Protein AF-A0A2S4W8L9-F1 (afdb_monomer)

Organism: NCBI:txid27350

Mean predicted aligned error: 6.29 Å

InterPro domains:
  IPR001895 Ras guanine-nucleotide exchange factors catalytic domain [PF00617] (1-59)
  IPR001895 Ras guanine-nucleotide exchange factors catalytic domain [PS50009] (1-59)
  IPR023578 Ras guanine nucleotide exchange factor domain superfamily [SSF48366] (1-59)
  IPR036964 Ras guanine-nucleotide exchange factor, catalytic domain superfamily [G3DSA:1.10.840.10] (1-59)

Structure (mmCIF, N/CA/C/O backbone):
data_AF-A0A2S4W8L9-F1
#
_entry.id   AF-A0A2S4W8L9-F1
#
loop_
_atom_site.group_PDB
_atom_site.id
_atom_site.type_symbol
_atom_site.label_atom_id
_atom_site.label_alt_id
_atom_site.label_comp_id
_atom_site.label_asym_id
_atom_site.label_entity_id
_atom_site.label_seq_id
_atom_site.pdbx_PDB_ins_code
_atom_site.Cartn_x
_atom_site.Cartn_y
_atom_site.Cartn_z
_atom_site.occupancy
_atom_site.B_iso_or_equiv
_atom_site.auth_seq_id
_atom_site.auth_comp_id
_atom_site.auth_asym_id
_atom_site.auth_atom_id
_atom_site.pdbx_PDB_model_num
ATOM 1 N N . MET A 1 1 ? 11.230 -2.303 5.164 1.00 52.56 1 MET A N 1
ATOM 2 C CA . MET A 1 1 ? 9.886 -2.608 4.614 1.00 52.56 1 MET A CA 1
ATOM 3 C C . MET A 1 1 ? 9.460 -1.635 3.516 1.00 52.56 1 MET A C 1
ATOM 5 O O . MET A 1 1 ? 9.051 -2.096 2.462 1.00 52.56 1 MET A O 1
ATOM 9 N N . THR A 1 2 ? 9.597 -0.321 3.703 1.00 59.91 2 THR A N 1
ATOM 10 C CA . THR A 1 2 ? 9.242 0.707 2.700 1.00 59.91 2 THR A CA 1
ATOM 11 C C . THR A 1 2 ? 10.022 0.606 1.377 1.00 59.91 2 THR A C 1
ATOM 13 O O . THR A 1 2 ? 9.428 0.814 0.323 1.00 59.91 2 THR A O 1
ATOM 16 N N . SER A 1 3 ? 11.307 0.220 1.397 1.00 65.31 3 SER A N 1
ATOM 17 C CA . SER A 1 3 ? 12.124 0.071 0.170 1.00 65.31 3 SER A CA 1
ATOM 18 C C . SER A 1 3 ? 11.556 -0.967 -0.805 1.00 65.31 3 SER A C 1
ATOM 20 O O . SER A 1 3 ? 11.351 -0.661 -1.972 1.00 65.31 3 SER A O 1
ATOM 22 N N . TRP A 1 4 ? 11.194 -2.154 -0.305 1.00 68.00 4 TRP A N 1
ATOM 23 C CA . TRP A 1 4 ? 10.663 -3.245 -1.128 1.00 68.00 4 TRP A CA 1
ATOM 24 C C . TRP A 1 4 ? 9.339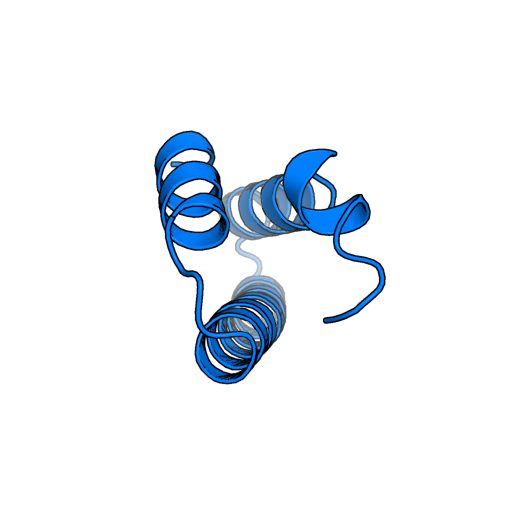 -2.876 -1.809 1.00 68.00 4 TRP A C 1
ATOM 26 O O . TRP A 1 4 ? 9.143 -3.148 -2.991 1.00 68.00 4 TRP A O 1
ATOM 36 N N . PHE A 1 5 ? 8.443 -2.182 -1.098 1.00 66.06 5 PHE A N 1
ATOM 37 C CA . PHE A 1 5 ? 7.197 -1.675 -1.684 1.00 66.06 5 PHE A CA 1
ATOM 38 C C . PHE A 1 5 ? 7.451 -0.667 -2.802 1.00 66.06 5 PHE A C 1
ATOM 40 O O . PHE A 1 5 ? 6.783 -0.692 -3.833 1.00 66.06 5 PHE A O 1
ATOM 47 N N . THR A 1 6 ? 8.433 0.203 -2.592 1.00 67.25 6 THR A N 1
ATOM 48 C CA . THR A 1 6 ? 8.792 1.251 -3.544 1.00 67.25 6 THR A CA 1
ATOM 49 C C . THR A 1 6 ? 9.390 0.643 -4.815 1.00 67.25 6 THR A C 1
ATOM 51 O O . THR A 1 6 ? 8.984 1.011 -5.912 1.00 67.25 6 THR A O 1
ATOM 54 N N . GLU A 1 7 ? 10.278 -0.345 -4.679 1.00 72.75 7 GLU A N 1
ATOM 55 C CA . GLU A 1 7 ? 10.863 -1.094 -5.800 1.00 72.75 7 GLU A CA 1
ATOM 56 C C . GLU A 1 7 ? 9.814 -1.908 -6.562 1.00 72.75 7 GLU A C 1
ATOM 58 O O . GLU A 1 7 ? 9.778 -1.868 -7.788 1.00 72.75 7 GLU A O 1
ATOM 63 N N . THR A 1 8 ? 8.908 -2.590 -5.856 1.00 72.31 8 THR A N 1
ATOM 64 C CA . THR A 1 8 ? 7.840 -3.382 -6.489 1.00 72.31 8 THR A CA 1
ATOM 65 C C . THR A 1 8 ? 6.890 -2.490 -7.295 1.00 72.31 8 THR A C 1
ATOM 67 O O . THR A 1 8 ? 6.471 -2.855 -8.389 1.00 72.31 8 THR A O 1
ATOM 70 N N . LEU A 1 9 ? 6.578 -1.288 -6.796 1.00 69.81 9 LEU A N 1
ATOM 71 C CA . LEU A 1 9 ? 5.700 -0.338 -7.488 1.00 69.81 9 LEU A CA 1
ATOM 72 C C . LEU A 1 9 ? 6.397 0.420 -8.632 1.00 69.81 9 LEU A C 1
ATOM 74 O O . LEU A 1 9 ? 5.721 0.905 -9.544 1.00 69.81 9 LEU A O 1
ATOM 78 N N . LEU A 1 10 ? 7.720 0.579 -8.561 1.00 71.69 10 LEU A N 1
ATOM 79 C CA . LEU A 1 10 ? 8.539 1.171 -9.621 1.00 71.69 10 LEU A CA 1
ATOM 80 C C . LEU A 1 10 ? 8.782 0.197 -10.774 1.00 71.69 10 LEU A C 1
ATOM 82 O O . LEU A 1 10 ? 8.749 0.623 -11.922 1.00 71.69 10 LEU A O 1
ATOM 86 N N . ASN A 1 11 ? 8.992 -1.083 -10.465 1.00 74.62 11 ASN A N 1
ATOM 87 C CA . ASN A 1 11 ? 9.290 -2.124 -11.450 1.00 74.62 11 ASN A CA 1
ATOM 88 C C . ASN A 1 11 ? 8.035 -2.734 -12.099 1.00 74.62 11 ASN A C 1
ATOM 90 O O . ASN A 1 11 ? 8.150 -3.517 -13.037 1.00 74.62 11 ASN A O 1
ATOM 94 N N . GLU A 1 12 ? 6.831 -2.416 -11.615 1.00 76.50 12 GLU A N 1
ATOM 95 C CA . GLU A 1 12 ? 5.590 -2.882 -12.235 1.00 76.50 12 GLU A CA 1
ATOM 96 C C . GLU A 1 12 ? 5.137 -1.900 -13.328 1.00 76.50 12 GLU A C 1
ATOM 98 O O . GLU A 1 12 ? 4.510 -0.881 -13.043 1.00 76.50 12 GLU A O 1
ATOM 103 N N . ASP A 1 13 ? 5.403 -2.225 -14.595 1.00 72.44 13 ASP A N 1
ATOM 104 C CA . ASP A 1 13 ? 4.983 -1.419 -15.756 1.00 72.44 13 ASP A CA 1
ATOM 105 C C . ASP A 1 13 ? 3.458 -1.400 -15.969 1.00 72.44 13 ASP A C 1
ATOM 107 O O . ASP A 1 13 ? 2.898 -0.493 -16.594 1.00 72.44 13 ASP A O 1
ATOM 111 N N . ASN A 1 14 ? 2.740 -2.397 -15.442 1.00 78.75 14 ASN A N 1
ATOM 112 C CA . ASN A 1 14 ? 1.305 -2.516 -15.658 1.00 78.75 14 ASN A CA 1
ATOM 113 C C . ASN A 1 14 ? 0.506 -1.605 -14.716 1.00 78.75 14 ASN A C 1
ATOM 115 O O . ASN A 1 14 ? 0.323 -1.895 -13.530 1.00 78.75 14 ASN A O 1
ATOM 119 N N . LEU A 1 15 ? -0.070 -0.547 -15.287 1.00 76.44 15 LEU A N 1
ATOM 120 C CA . LEU A 1 15 ? -0.857 0.451 -14.564 1.00 76.44 15 LE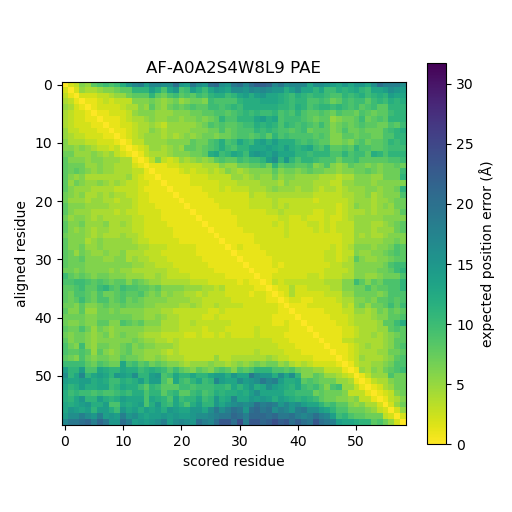U A CA 1
ATOM 121 C C . LEU A 1 15 ? -1.989 -0.166 -13.719 1.00 76.44 15 LEU A C 1
ATOM 123 O O . LEU A 1 15 ? -2.155 0.206 -12.561 1.00 76.44 15 LEU A O 1
ATOM 127 N N . ARG A 1 16 ? -2.708 -1.177 -14.234 1.00 78.88 16 ARG A N 1
ATOM 128 C CA . ARG A 1 16 ? -3.804 -1.836 -13.492 1.00 78.88 16 ARG A CA 1
ATOM 129 C C . ARG A 1 16 ? -3.319 -2.561 -12.241 1.00 78.88 16 ARG A C 1
ATOM 131 O O . ARG A 1 16 ? -4.024 -2.583 -11.235 1.00 78.88 16 ARG A O 1
ATOM 138 N N . LYS A 1 17 ? -2.144 -3.190 -12.297 1.00 80.25 17 LYS A N 1
ATOM 139 C CA . LYS A 1 17 ? -1.577 -3.874 -11.129 1.00 80.25 17 LYS A CA 1
ATOM 140 C C . LYS A 1 17 ? -1.105 -2.873 -10.082 1.00 80.25 17 LYS A C 1
ATOM 142 O O . LYS A 1 17 ? -1.370 -3.087 -8.904 1.00 80.25 17 LYS A O 1
ATOM 147 N N . ARG A 1 18 ? -0.501 -1.758 -10.501 1.00 79.25 18 ARG A N 1
ATOM 148 C CA . ARG A 1 18 ? -0.111 -0.671 -9.587 1.00 79.25 18 ARG A CA 1
ATOM 149 C C . ARG A 1 18 ? -1.311 -0.104 -8.839 1.00 79.25 18 ARG A C 1
ATOM 151 O O . ARG A 1 18 ? -1.254 0.004 -7.619 1.00 79.25 18 ARG A O 1
ATOM 158 N N . THR A 1 19 ? -2.413 0.168 -9.543 1.00 81.62 19 THR A N 1
ATOM 159 C CA . THR A 1 19 ? -3.661 0.629 -8.914 1.00 81.62 19 THR A CA 1
ATOM 160 C C . THR A 1 19 ? -4.178 -0.386 -7.892 1.00 81.62 19 THR A C 1
ATOM 162 O O . THR A 1 19 ? -4.508 -0.008 -6.774 1.00 81.62 19 THR A O 1
ATOM 165 N N . ARG A 1 20 ? -4.158 -1.691 -8.207 1.00 84.75 20 ARG A N 1
ATOM 166 C CA . ARG A 1 20 ? -4.559 -2.743 -7.251 1.00 84.75 20 ARG A CA 1
ATOM 167 C C . ARG A 1 20 ? -3.665 -2.808 -6.009 1.00 84.75 20 ARG A C 1
ATOM 169 O O . ARG A 1 20 ? -4.171 -3.041 -4.915 1.00 84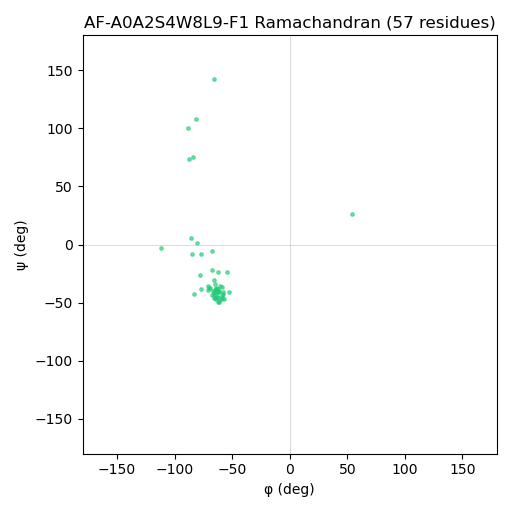.75 20 ARG A O 1
ATOM 176 N N . ILE A 1 21 ? -2.354 -2.613 -6.161 1.00 82.75 21 I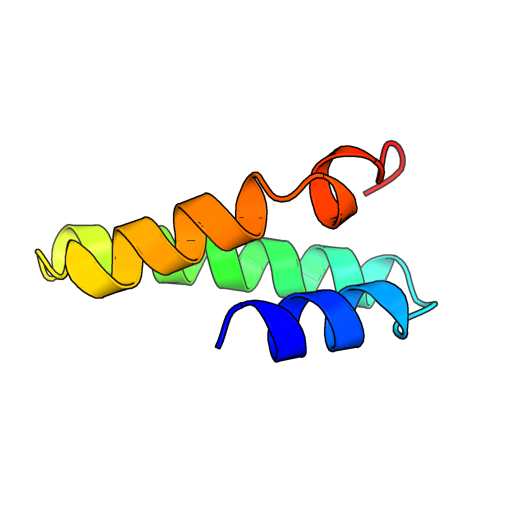LE A N 1
ATOM 177 C CA . ILE A 1 21 ? -1.411 -2.580 -5.031 1.00 82.75 21 ILE A CA 1
ATOM 178 C C . ILE A 1 21 ? -1.704 -1.370 -4.130 1.00 82.75 21 ILE A C 1
ATOM 180 O O . ILE A 1 21 ? -1.716 -1.507 -2.907 1.00 82.75 21 ILE A O 1
ATOM 184 N N . LEU A 1 22 ? -2.007 -0.208 -4.716 1.00 82.44 22 LEU A N 1
ATOM 185 C CA . LEU A 1 22 ? -2.410 0.985 -3.965 1.00 82.44 22 LEU A CA 1
ATOM 186 C C . LEU A 1 22 ? -3.746 0.784 -3.237 1.00 82.44 22 LEU A C 1
ATOM 188 O O . LEU A 1 22 ? -3.836 1.066 -2.044 1.00 82.44 22 LEU A O 1
ATOM 192 N N . GLU A 1 23 ? -4.758 0.228 -3.906 1.00 87.44 23 GLU A N 1
ATOM 193 C CA . GLU A 1 23 ? -6.042 -0.114 -3.275 1.00 87.44 23 GLU A CA 1
ATOM 194 C C . GLU A 1 23 ? -5.868 -1.080 -2.099 1.00 87.44 23 GLU A C 1
ATOM 196 O O . GLU A 1 23 ? -6.508 -0.922 -1.056 1.00 87.44 23 GLU A O 1
ATOM 201 N N . PHE A 1 24 ? -4.994 -2.079 -2.250 1.00 87.88 24 PHE A N 1
ATOM 202 C CA . PHE A 1 24 ? -4.660 -3.002 -1.172 1.00 87.88 24 PHE A CA 1
ATOM 203 C C . PHE A 1 24 ? -4.021 -2.273 0.015 1.00 87.88 24 PHE A C 1
ATOM 205 O O . PHE A 1 24 ? -4.428 -2.503 1.152 1.00 87.88 24 PHE A O 1
ATOM 212 N N . LEU A 1 25 ? -3.072 -1.364 -0.229 1.00 84.06 25 LEU A N 1
ATOM 213 C CA . LEU A 1 25 ? -2.409 -0.594 0.828 1.00 84.06 25 LEU A CA 1
ATOM 214 C C . LEU A 1 25 ? -3.375 0.323 1.583 1.00 84.06 25 LEU A C 1
ATOM 216 O O . LEU A 1 25 ? -3.287 0.421 2.806 1.00 84.06 25 LEU A O 1
ATOM 220 N N . ILE A 1 26 ? -4.334 0.937 0.888 1.00 87.88 26 ILE A N 1
ATOM 221 C CA . ILE A 1 26 ? -5.383 1.752 1.518 1.00 87.88 26 ILE A CA 1
ATOM 222 C C . ILE A 1 26 ? -6.267 0.882 2.423 1.00 87.88 26 ILE A C 1
ATOM 224 O O . ILE A 1 26 ? -6.505 1.234 3.580 1.00 87.88 26 ILE A O 1
ATOM 228 N N . LYS A 1 27 ? -6.707 -0.287 1.935 1.00 91.62 27 LYS A N 1
ATOM 229 C CA . LYS A 1 27 ? -7.501 -1.244 2.730 1.00 91.62 27 LYS A CA 1
ATOM 230 C C . LYS A 1 27 ? -6.723 -1.772 3.936 1.00 91.62 27 LYS A C 1
ATOM 232 O O . LYS A 1 27 ? -7.286 -1.902 5.021 1.00 91.62 27 LYS A O 1
ATOM 237 N N . LEU A 1 28 ? -5.431 -2.041 3.761 1.00 89.12 28 LEU A N 1
ATOM 238 C CA . LEU A 1 28 ? -4.543 -2.457 4.841 1.00 89.12 28 LEU A CA 1
ATOM 239 C C . LEU A 1 28 ? -4.417 -1.358 5.902 1.00 89.12 28 LEU A C 1
ATOM 241 O O . LEU A 1 28 ? -4.559 -1.648 7.085 1.00 89.12 28 LEU A O 1
ATOM 245 N N . GLY A 1 29 ? -4.223 -0.102 5.491 1.00 89.00 29 GLY A N 1
ATOM 246 C CA . GLY A 1 29 ? -4.197 1.047 6.399 1.00 89.00 29 GLY A CA 1
ATOM 247 C C . GLY A 1 29 ? -5.487 1.178 7.211 1.00 89.00 29 GLY A C 1
ATOM 248 O O . GLY A 1 29 ? -5.431 1.285 8.434 1.00 89.00 29 GLY A O 1
ATOM 249 N N . ALA A 1 30 ? -6.649 1.069 6.559 1.00 90.62 30 ALA A N 1
ATOM 250 C CA . ALA A 1 30 ? -7.941 1.082 7.247 1.00 90.62 30 ALA A CA 1
ATOM 251 C C . ALA A 1 30 ? -8.047 -0.039 8.298 1.00 90.62 30 ALA A C 1
ATOM 253 O O . ALA A 1 30 ? -8.465 0.209 9.428 1.00 90.62 30 ALA A O 1
ATOM 254 N N . LYS A 1 31 ? -7.585 -1.255 7.974 1.00 92.62 31 LYS A N 1
ATOM 255 C CA . LYS A 1 31 ? -7.621 -2.373 8.923 1.00 92.62 31 LYS A CA 1
ATOM 256 C C . LYS A 1 31 ? -6.651 -2.200 10.094 1.00 92.62 31 LYS A C 1
ATOM 258 O O . LYS A 1 31 ? -6.982 -2.548 11.225 1.00 92.62 31 LYS A O 1
ATOM 263 N N . LEU A 1 32 ? -5.469 -1.641 9.842 1.00 91.31 32 LEU A N 1
ATOM 264 C CA . LEU A 1 32 ? -4.486 -1.339 10.885 1.00 91.31 32 LEU A CA 1
ATOM 265 C C . LEU A 1 32 ? -4.993 -0.270 11.858 1.00 91.31 32 LEU A C 1
ATOM 267 O O . LEU A 1 32 ? -4.703 -0.359 13.050 1.00 91.31 32 LEU A O 1
ATOM 271 N N . LEU A 1 33 ? -5.778 0.693 11.368 1.00 90.88 33 LEU A N 1
ATOM 272 C CA . LEU A 1 33 ? -6.442 1.691 12.202 1.00 90.88 33 LEU A CA 1
ATOM 273 C C . LEU A 1 33 ? -7.492 1.052 13.124 1.00 90.88 33 LEU A C 1
ATOM 275 O O . LEU A 1 33 ? -7.483 1.326 14.322 1.00 90.88 33 LEU A O 1
ATOM 279 N N . GLU A 1 34 ? -8.340 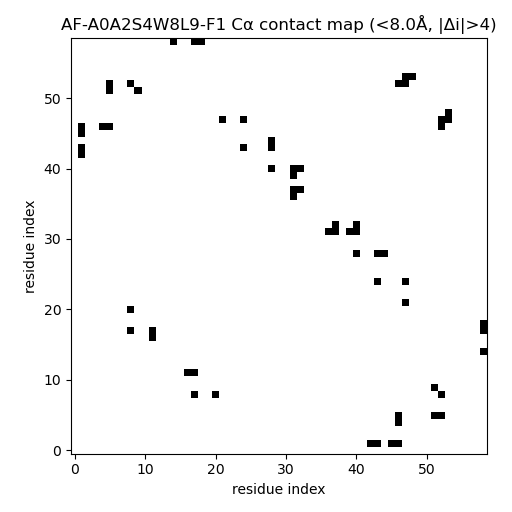0.157 12.603 1.00 94.94 34 GLU A N 1
ATOM 280 C CA . GLU A 1 34 ? -9.313 -0.594 13.420 1.00 94.94 34 GLU A CA 1
ATOM 281 C C . GLU A 1 34 ? -8.635 -1.422 14.519 1.00 94.94 34 GLU A C 1
ATOM 283 O O . GLU A 1 34 ? -9.145 -1.535 15.630 1.00 94.94 34 GLU A O 1
ATOM 288 N N . MET A 1 35 ? -7.467 -1.990 14.214 1.00 94.56 35 MET A N 1
ATOM 289 C CA . MET A 1 35 ? -6.676 -2.785 15.155 1.00 94.56 35 MET A CA 1
ATOM 290 C C . MET A 1 35 ? -5.832 -1.938 16.117 1.00 94.56 35 MET A C 1
ATOM 292 O O . MET A 1 35 ? -5.078 -2.505 16.905 1.00 94.56 35 MET A O 1
ATOM 296 N N . GLN A 1 36 ? -5.905 -0.603 16.035 1.00 93.38 36 GLN A N 1
ATOM 297 C CA . GLN A 1 36 ? -5.062 0.331 16.794 1.00 93.38 36 GLN A CA 1
ATOM 298 C C . GLN A 1 36 ? -3.552 0.070 16.626 1.00 93.38 36 GLN A C 1
ATOM 300 O O . GLN A 1 36 ? -2.734 0.414 17.481 1.00 93.38 36 GLN A O 1
ATOM 305 N N . ASN A 1 37 ? -3.150 -0.524 15.499 1.00 91.25 37 ASN A N 1
ATOM 306 C CA . ASN A 1 37 ? -1.7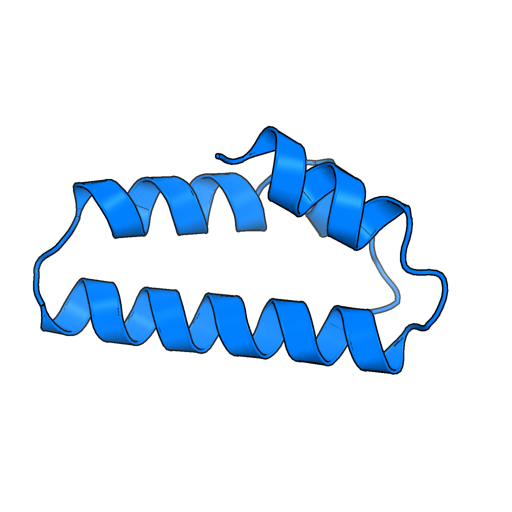49 -0.779 15.187 1.00 91.25 37 ASN A CA 1
ATOM 307 C C . ASN A 1 37 ? -1.137 0.440 14.486 1.00 91.25 37 ASN A C 1
ATOM 309 O O . ASN A 1 37 ? -0.881 0.447 13.277 1.00 91.25 37 ASN A O 1
ATOM 313 N N . TYR A 1 38 ? -0.907 1.490 15.272 1.00 89.44 38 TYR A N 1
ATOM 314 C CA . TYR A 1 38 ? -0.414 2.774 14.774 1.00 89.44 38 TYR A CA 1
ATOM 315 C C . TYR A 1 38 ? 1.012 2.698 14.214 1.00 89.44 38 TYR A C 1
ATOM 317 O O . TYR A 1 38 ? 1.331 3.407 13.263 1.00 89.44 38 TYR A O 1
ATOM 325 N N . ASN A 1 39 ? 1.851 1.797 14.738 1.00 87.12 39 ASN A N 1
ATOM 326 C CA . ASN A 1 39 ? 3.214 1.597 14.239 1.00 87.12 39 ASN A CA 1
ATOM 327 C C . ASN A 1 39 ? 3.210 1.138 12.776 1.00 87.12 39 ASN A C 1
ATOM 329 O O . ASN A 1 39 ? 3.889 1.725 11.933 1.00 87.12 39 ASN A O 1
ATOM 333 N N . ALA A 1 40 ? 2.414 0.117 12.450 1.00 85.69 40 ALA A N 1
ATOM 334 C CA . ALA A 1 40 ? 2.282 -0.351 11.075 1.00 85.69 40 ALA A CA 1
ATOM 335 C C . ALA A 1 40 ? 1.513 0.652 10.196 1.00 85.69 40 ALA A C 1
ATOM 337 O O . ALA A 1 40 ? 1.873 0.844 9.034 1.00 85.69 40 ALA A O 1
ATOM 338 N N . LEU A 1 41 ? 0.502 1.334 10.749 1.00 87.25 41 LEU A N 1
ATOM 339 C CA . LEU A 1 41 ? -0.254 2.372 10.042 1.00 87.25 41 LEU A CA 1
ATOM 340 C C . LEU A 1 41 ? 0.655 3.511 9.558 1.00 87.25 41 LEU A C 1
ATOM 342 O O . LEU A 1 41 ? 0.584 3.902 8.394 1.00 87.25 41 LEU A O 1
ATOM 346 N N . ILE A 1 42 ? 1.547 4.008 10.419 1.00 85.31 42 ILE A N 1
ATOM 347 C CA . ILE A 1 42 ? 2.502 5.070 10.073 1.00 85.31 42 ILE A CA 1
ATOM 348 C C . ILE A 1 42 ? 3.438 4.621 8.947 1.00 85.31 42 ILE A C 1
ATOM 350 O O . ILE A 1 42 ? 3.693 5.390 8.023 1.00 85.31 42 ILE A O 1
ATOM 354 N N . LEU A 1 43 ? 3.903 3.369 8.959 1.00 83.81 43 LEU A N 1
ATOM 355 C CA . LEU A 1 43 ? 4.749 2.837 7.885 1.00 83.81 43 LEU A CA 1
ATOM 356 C C . LEU A 1 43 ? 4.018 2.786 6.535 1.00 83.81 43 LEU A C 1
ATOM 358 O O . LEU A 1 43 ? 4.615 3.127 5.511 1.00 83.81 43 LEU A O 1
ATOM 362 N N . VAL A 1 44 ? 2.735 2.410 6.526 1.00 84.75 44 VAL A N 1
ATOM 363 C CA . VAL A 1 44 ? 1.894 2.433 5.315 1.00 84.75 44 VAL A CA 1
ATOM 364 C C . VAL A 1 44 ? 1.680 3.871 4.831 1.00 84.75 44 VAL A C 1
ATOM 366 O O . VAL A 1 44 ? 1.822 4.142 3.639 1.00 84.75 44 VAL A O 1
ATOM 369 N N . MET A 1 45 ? 1.425 4.812 5.742 1.00 83.25 45 MET A N 1
ATOM 370 C CA . MET A 1 45 ? 1.257 6.232 5.410 1.00 83.25 45 MET A CA 1
ATOM 371 C C . MET A 1 45 ? 2.542 6.857 4.849 1.00 83.25 45 MET A C 1
ATOM 373 O O . MET A 1 45 ? 2.477 7.634 3.898 1.00 83.25 45 MET A O 1
ATOM 377 N N . ILE A 1 46 ? 3.712 6.500 5.387 1.00 83.62 46 ILE A N 1
ATOM 378 C CA . ILE A 1 46 ? 5.016 6.937 4.862 1.00 83.62 46 ILE A CA 1
ATOM 379 C C . ILE A 1 46 ? 5.267 6.340 3.473 1.00 83.62 46 ILE A C 1
ATOM 381 O O . ILE A 1 46 ? 5.768 7.037 2.593 1.00 83.62 46 ILE A O 1
ATOM 385 N N . ALA A 1 47 ? 4.904 5.072 3.248 1.00 80.06 47 ALA A N 1
ATOM 386 C CA . ALA A 1 47 ? 5.035 4.441 1.936 1.00 80.06 47 ALA A CA 1
ATOM 387 C C . ALA A 1 47 ? 4.172 5.155 0.881 1.00 80.06 47 ALA A C 1
ATOM 389 O O . ALA A 1 47 ? 4.693 5.533 -0.171 1.00 80.06 47 ALA A O 1
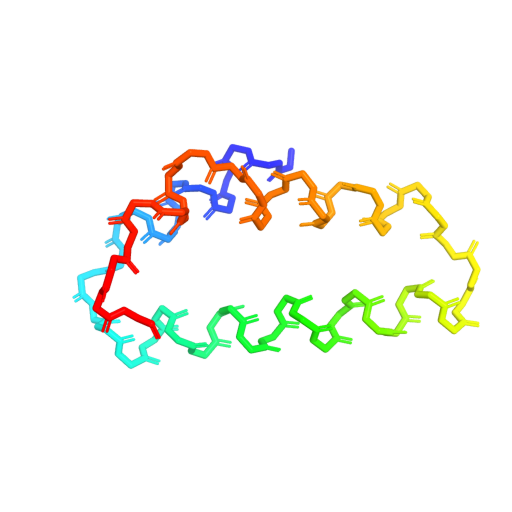ATOM 390 N N . LEU A 1 48 ? 2.889 5.394 1.191 1.00 77.06 48 LEU A N 1
ATOM 391 C CA . LEU A 1 48 ? 1.925 6.084 0.321 1.00 77.06 48 LEU A CA 1
ATOM 392 C C . LEU A 1 48 ? 2.327 7.532 0.017 1.00 77.06 48 LEU A C 1
ATOM 394 O O . LEU A 1 48 ? 2.198 7.975 -1.121 1.00 77.06 48 LEU A O 1
ATOM 398 N N . ASN A 1 49 ? 2.866 8.247 1.006 1.00 75.12 49 ASN A N 1
ATOM 399 C CA 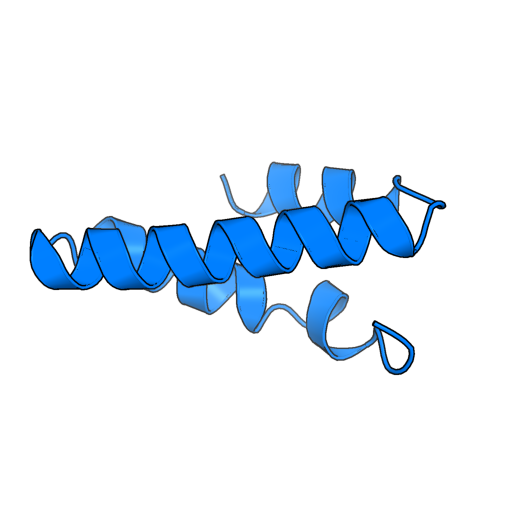. ASN A 1 49 ? 3.359 9.616 0.838 1.00 75.12 49 ASN A CA 1
ATOM 400 C C . ASN A 1 49 ? 4.803 9.688 0.328 1.00 75.12 49 ASN A C 1
ATOM 402 O O . ASN A 1 49 ? 5.376 10.777 0.254 1.00 75.12 49 ASN A O 1
ATOM 406 N N . SER A 1 50 ? 5.427 8.560 -0.020 1.00 75.31 50 SER A N 1
ATOM 407 C CA . SER A 1 50 ? 6.762 8.611 -0.601 1.00 75.31 50 SER A CA 1
ATOM 408 C C . SER A 1 50 ? 6.709 9.307 -1.963 1.00 75.31 50 SER A C 1
ATOM 410 O O . SER A 1 50 ? 5.780 9.133 -2.760 1.00 75.31 50 SER A O 1
ATOM 412 N N . PHE A 1 51 ? 7.744 10.099 -2.239 1.00 56.03 51 PHE A N 1
ATOM 413 C CA . PHE A 1 51 ? 7.882 10.898 -3.459 1.00 56.03 51 PHE A CA 1
ATOM 414 C C . PHE A 1 51 ? 7.749 10.053 -4.742 1.00 56.03 51 PHE A C 1
ATOM 416 O O . PHE A 1 51 ? 7.393 10.555 -5.806 1.00 56.03 51 PHE A O 1
ATOM 423 N N . THR A 1 52 ? 8.009 8.753 -4.638 1.00 63.09 52 THR A N 1
ATOM 424 C CA . THR A 1 52 ? 7.901 7.761 -5.703 1.00 63.09 52 THR A CA 1
ATOM 425 C C . THR A 1 52 ? 6.458 7.462 -6.107 1.00 63.09 52 THR A C 1
ATOM 427 O O . THR A 1 52 ? 6.186 7.288 -7.292 1.00 63.09 52 THR A O 1
ATOM 430 N N . ILE A 1 53 ? 5.535 7.429 -5.140 1.00 64.50 53 ILE A N 1
ATOM 431 C CA . ILE A 1 53 ? 4.107 7.178 -5.380 1.00 64.50 53 ILE A CA 1
ATOM 432 C C . ILE A 1 53 ? 3.406 8.475 -5.789 1.00 64.50 53 ILE A C 1
ATOM 434 O O . ILE A 1 53 ? 2.675 8.493 -6.775 1.00 64.50 53 ILE A O 1
ATOM 438 N N . LEU A 1 54 ? 3.715 9.594 -5.124 1.00 64.44 54 LEU A N 1
ATOM 439 C CA . LEU A 1 54 ? 3.141 10.914 -5.435 1.00 64.44 54 LEU A CA 1
ATOM 440 C C . LEU A 1 54 ? 3.473 11.424 -6.850 1.00 64.44 54 LEU A C 1
ATOM 442 O O . LEU A 1 54 ? 2.742 12.241 -7.409 1.00 64.44 54 LEU A O 1
ATOM 446 N N . ARG A 1 55 ? 4.565 10.948 -7.462 1.00 65.88 55 ARG A N 1
ATOM 447 C CA . ARG A 1 55 ? 4.927 11.290 -8.850 1.00 65.88 55 ARG A CA 1
ATOM 448 C C . ARG A 1 55 ? 4.098 10.544 -9.900 1.00 65.88 55 ARG A C 1
ATOM 450 O O . ARG A 1 55 ? 4.177 10.890 -11.082 1.00 65.88 55 ARG A O 1
ATOM 457 N N . LEU A 1 56 ? 3.286 9.566 -9.503 1.00 63.44 56 LEU A N 1
ATOM 458 C CA . LEU A 1 56 ? 2.434 8.790 -10.400 1.00 63.44 56 LEU A CA 1
ATOM 459 C C . LEU A 1 56 ? 1.121 9.522 -10.671 1.00 63.44 56 LEU A C 1
ATOM 461 O O . LEU A 1 56 ? 0.063 9.163 -10.184 1.00 63.44 56 LEU A O 1
ATOM 465 N N . LYS A 1 57 ? 1.181 10.556 -11.514 1.00 58.16 57 LYS A N 1
ATOM 466 C CA . LYS A 1 57 ? 0.008 11.369 -11.894 1.00 58.16 57 LYS A CA 1
ATOM 467 C C . LYS A 1 57 ? -1.051 10.635 -12.740 1.00 58.16 57 LYS A C 1
ATOM 469 O O . LYS A 1 57 ? -2.065 11.234 -13.077 1.00 58.16 57 LYS A O 1
ATOM 474 N N .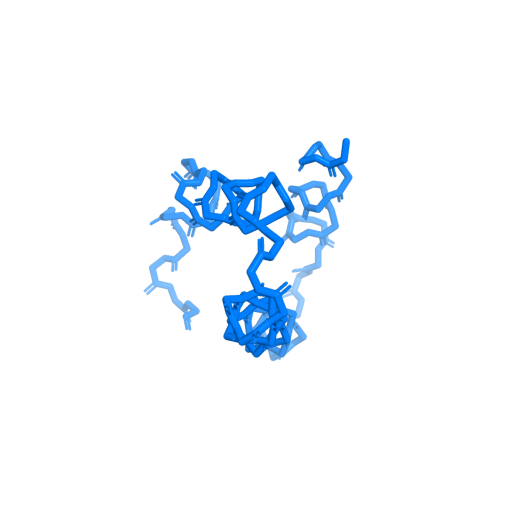 ARG A 1 58 ? -0.792 9.390 -13.163 1.00 56.88 58 ARG A N 1
ATOM 475 C CA . ARG A 1 58 ? -1.666 8.592 -14.052 1.00 56.88 58 ARG A CA 1
ATOM 476 C C . ARG A 1 58 ? -2.313 7.379 -13.372 1.00 56.88 58 ARG A C 1
ATOM 478 O O . ARG A 1 58 ? -3.059 6.671 -14.042 1.00 56.88 58 ARG A O 1
ATOM 485 N N . THR A 1 59 ? -1.999 7.126 -12.106 1.00 51.84 59 THR A N 1
ATOM 486 C CA . THR A 1 59 ? -2.603 6.067 -11.277 1.00 51.84 59 THR A CA 1
ATOM 487 C C . THR A 1 59 ? -3.592 6.672 -10.310 1.00 51.84 59 THR A C 1
ATOM 489 O O . THR A 1 59 ? -4.650 6.040 -10.124 1.00 51.84 59 THR A O 1
#

Foldseek 3Di:
DLVVLLVVLVPDPDPVVNVVSVVVLVVVLVVCVVVVVVVVNVSSVCSCPPPSNVVCPPD

Secondary structure (DSSP, 8-state):
-HHHHHHHHHH---HHHHHHHHHHHHHHHHHHHHTT-HHHHHHHHHHHTSHHHHT-TT-

Solvent-accessible surface area (backbone atoms only — not comparable to full-atom values): 3458 Å² total; per-residue (Å²): 116,59,65,60,56,52,51,55,58,67,72,46,84,51,63,71,60,47,43,51,53,51,55,49,50,53,54,49,36,56,51,26,56,76,66,67,37,58,73,62,31,50,51,49,53,51,48,60,67,27,72,77,51,69,66,49,86,88,107

Sequence (59 aa):
MTSWFTETLLNEDNLRKRTRILEFLIKLGAKLLEMQNYNALILVMIALNSFTILRLKRT

Radius of gyration: 11.52 Å; Cα contacts (8 Å, |Δi|>4): 33; chains: 1; bounding box: 21×15×32 Å

pLDDT: mean 77.85, std 11.48, range [51.84, 94.94]